Protein AF-V5GG85-F1 (afdb_monomer)

Solvent-accessible surface area (backbone atoms only — not comparable to full-atom values): 7941 Å² total; per-residue (Å²): 82,62,70,63,27,51,29,52,56,68,69,58,83,89,50,73,66,59,50,53,47,58,62,62,41,71,86,41,65,56,29,11,31,57,54,100,83,68,85,56,32,41,66,36,46,85,73,57,67,73,66,65,75,74,66,74,56,89,81,55,93,66,74,82,91,46,68,54,62,95,67,87,44,79,55,88,73,54,72,70,51,44,72,36,54,65,40,64,50,63,87,78,86,87,84,83,70,94,48,66,74,79,47,75,49,69,43,97,84,69,83,46,77,50,76,41,51,66,74,94,64,136

Secondary structure (DSSP, 8-state):
-HHHHHHHHHT----HHHHHHHHHTTSS--EEE--TT-S--EEE-TTHHHHGGG---TT-SS-----------SSPPPHHHHHHH-PPPP-------SS-EEEEEE-TTSS-EEEEE--S--

Nearest PDB structures (foldseek):
  7o9m-assembly1_a  TM=4.597E-01  e=2.572E+00  Homo sapiens

Organism: Anoplophora glabripennis (NCBI:txid217634)

Foldseek 3Di:
DVLQQVCLAVVPDDDPPSVVVVVVCPQPFQAFWAFPVRDFTAGHDPVVVPPVVPPPVVPDPDDRPADADDDHDNHDDDPVNCVRHVHHGDDDDDDDDPADWDDWDADPVRPDIDIDGDDPDD

Radius of gyration: 18.69 Å; Cα contacts (8 Å, |Δi|>4): 130; chains: 1; bounding box: 43×36×55 Å

pLDDT: mean 80.34, std 15.11, range [42.28, 97.81]

Mean predicted aligned error: 9.43 Å

Structure (mmCIF, N/CA/C/O backbone):
data_AF-V5GG85-F1
#
_entry.id   AF-V5GG85-F1
#
loop_
_atom_site.group_PDB
_atom_site.id
_atom_site.type_symbol
_atom_site.label_atom_id
_atom_site.label_alt_id
_atom_site.label_comp_id
_atom_site.label_asym_id
_atom_site.label_entity_id
_atom_site.label_seq_id
_atom_site.pdbx_PDB_ins_code
_atom_site.Cartn_x
_atom_site.Cartn_y
_atom_site.Cartn_z
_atom_site.occupancy
_atom_site.B_iso_or_equiv
_atom_site.auth_seq_id
_atom_site.auth_comp_id
_ato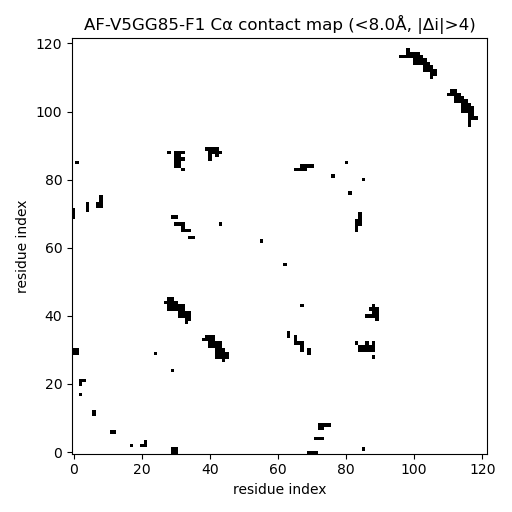m_site.auth_asym_id
_atom_site.auth_atom_id
_atom_site.pdbx_PDB_model_num
ATOM 1 N N . ASN A 1 1 ? -6.948 -1.282 14.164 1.00 80.50 1 ASN A N 1
ATOM 2 C CA . ASN A 1 1 ? -7.359 0.135 14.224 1.00 80.50 1 ASN A CA 1
ATOM 3 C C . ASN A 1 1 ? -7.888 0.589 12.870 1.00 80.50 1 ASN A C 1
ATOM 5 O O . ASN A 1 1 ? -9.087 0.785 12.795 1.00 80.50 1 ASN A O 1
ATOM 9 N N . PHE A 1 2 ? -7.089 0.659 11.791 1.00 86.62 2 PHE A N 1
ATOM 10 C CA . PHE A 1 2 ? -7.621 1.049 10.467 1.00 86.62 2 PHE A CA 1
ATOM 11 C C . PHE A 1 2 ? -8.797 0.181 9.988 1.00 86.62 2 PHE A C 1
ATOM 13 O O . PHE A 1 2 ? -9.861 0.723 9.725 1.00 86.62 2 PHE A O 1
ATOM 20 N N . VAL A 1 3 ? -8.624 -1.146 9.909 1.00 87.69 3 VAL A N 1
ATOM 21 C CA . VAL A 1 3 ? -9.670 -2.074 9.424 1.00 87.69 3 VAL A CA 1
ATOM 22 C C . VAL A 1 3 ? -10.951 -1.935 10.250 1.00 87.69 3 VAL A C 1
ATOM 24 O O . VAL A 1 3 ? -12.031 -1.752 9.695 1.00 87.69 3 VAL A O 1
ATOM 27 N N . ASP A 1 4 ? -10.816 -1.915 11.576 1.00 88.25 4 ASP A N 1
ATOM 28 C CA . ASP A 1 4 ? -11.941 -1.766 12.506 1.00 88.25 4 ASP A CA 1
ATOM 29 C C . ASP A 1 4 ? -12.667 -0.419 12.319 1.00 88.25 4 ASP A C 1
ATOM 31 O O . ASP A 1 4 ? -13.895 -0.363 12.285 1.00 88.25 4 ASP A O 1
ATOM 35 N N . ASN A 1 5 ? -11.912 0.670 12.140 1.00 89.75 5 ASN A N 1
ATOM 36 C CA . ASN A 1 5 ? -12.458 2.004 11.889 1.00 89.75 5 ASN A CA 1
ATOM 37 C C . ASN A 1 5 ? -13.137 2.109 10.523 1.00 89.75 5 ASN A C 1
ATOM 39 O O . ASN A 1 5 ? -14.226 2.669 10.423 1.00 89.75 5 ASN A O 1
ATOM 43 N N . PHE A 1 6 ? -12.516 1.562 9.479 1.00 89.25 6 PHE A N 1
ATOM 44 C CA . PHE A 1 6 ? -13.068 1.551 8.130 1.00 89.25 6 PHE A CA 1
ATOM 45 C C . PHE A 1 6 ? -14.416 0.828 8.107 1.00 89.25 6 PHE A C 1
ATOM 47 O O . PHE A 1 6 ? -15.403 1.381 7.629 1.00 89.25 6 PHE A O 1
ATOM 54 N N . ARG A 1 7 ? -14.493 -0.355 8.725 1.00 90.19 7 ARG A N 1
ATOM 55 C CA . ARG A 1 7 ? -15.743 -1.110 8.883 1.00 90.19 7 ARG A CA 1
ATOM 56 C C . ARG A 1 7 ? -16.811 -0.315 9.621 1.00 90.19 7 ARG A C 1
ATOM 58 O O . ARG A 1 7 ? -17.952 -0.270 9.168 1.00 90.19 7 ARG A O 1
ATOM 65 N N . ARG A 1 8 ? -16.438 0.349 10.723 1.00 91.12 8 ARG A N 1
ATOM 66 C CA . ARG A 1 8 ? -17.364 1.167 11.519 1.00 91.12 8 ARG A CA 1
ATOM 67 C C . ARG A 1 8 ? -17.944 2.326 10.707 1.00 91.12 8 ARG A C 1
ATOM 69 O O . ARG A 1 8 ? -19.155 2.519 10.722 1.00 91.12 8 ARG A O 1
ATOM 76 N N . ILE A 1 9 ? -17.102 3.060 9.977 1.00 92.06 9 ILE A N 1
ATOM 77 C CA . ILE A 1 9 ? -17.525 4.205 9.154 1.00 92.06 9 ILE A CA 1
ATOM 78 C C . ILE A 1 9 ? -18.364 3.740 7.956 1.00 92.06 9 ILE A C 1
ATOM 80 O O . ILE A 1 9 ? -19.388 4.347 7.647 1.00 92.06 9 ILE A O 1
ATOM 84 N N . CYS A 1 10 ? -17.952 2.661 7.287 1.00 91.00 10 CYS A N 1
ATOM 85 C CA . CYS A 1 10 ? -18.628 2.140 6.099 1.00 91.00 10 CYS A CA 1
ATOM 86 C C . CYS A 1 10 ? -19.838 1.248 6.412 1.00 91.00 10 CYS A C 1
ATOM 88 O O . CYS A 1 10 ? -20.507 0.812 5.480 1.00 91.00 10 CYS A O 1
ATOM 90 N N . GLN A 1 11 ? -20.128 0.988 7.692 1.00 89.81 11 GLN A N 1
ATOM 91 C CA . GLN A 1 11 ? -21.218 0.114 8.144 1.00 89.81 11 GLN A CA 1
ATOM 92 C C . GLN A 1 11 ? -21.148 -1.292 7.520 1.00 89.81 11 GLN A C 1
ATOM 94 O O . GLN A 1 11 ? -22.166 -1.889 7.178 1.00 89.81 11 GLN A O 1
ATOM 99 N N . VAL A 1 12 ? -19.929 -1.816 7.365 1.00 90.31 12 VAL A N 1
ATOM 100 C CA . VAL A 1 12 ? -19.679 -3.157 6.821 1.00 90.31 12 VAL A CA 1
ATOM 101 C C . VAL A 1 12 ? -19.635 -4.150 7.977 1.00 90.31 12 VAL A C 1
ATOM 103 O O . VAL A 1 12 ? -18.743 -4.070 8.821 1.00 90.31 12 VAL A O 1
ATOM 106 N N . SER A 1 13 ? -20.607 -5.063 8.023 1.00 84.81 13 SER A N 1
ATOM 107 C CA . SER A 1 13 ? -20.709 -6.119 9.041 1.00 84.81 13 SER A CA 1
ATOM 108 C C . SER A 1 13 ? -20.275 -7.500 8.549 1.00 84.81 13 SER A C 1
ATOM 110 O O . SER A 1 13 ? -19.814 -8.294 9.358 1.00 84.81 13 SER A O 1
ATOM 112 N N . ASP A 1 14 ? -20.402 -7.769 7.247 1.00 86.81 14 ASP A N 1
ATOM 113 C CA . ASP A 1 14 ? -20.127 -9.077 6.640 1.00 86.81 14 ASP A CA 1
ATOM 114 C C . ASP A 1 14 ? -18.839 -9.010 5.804 1.00 86.81 14 ASP A C 1
ATOM 116 O O . ASP A 1 14 ? -18.871 -8.750 4.600 1.00 86.81 14 ASP A O 1
ATOM 120 N N . ASP A 1 15 ? -17.691 -9.182 6.461 1.00 86.00 15 ASP A N 1
ATOM 121 C CA . ASP A 1 15 ? -16.364 -9.121 5.837 1.00 86.00 15 ASP A CA 1
ATOM 122 C C . ASP A 1 15 ? -15.428 -10.176 6.460 1.00 86.00 15 ASP A C 1
ATOM 124 O O . ASP A 1 15 ? -14.682 -9.913 7.400 1.00 86.00 15 ASP A O 1
ATOM 128 N N . ASP A 1 16 ? -15.466 -11.401 5.935 1.00 87.44 16 ASP A N 1
ATOM 129 C CA . ASP A 1 16 ? -14.660 -12.523 6.448 1.00 87.44 16 ASP A CA 1
ATOM 130 C C . ASP A 1 16 ? -13.143 -12.238 6.400 1.00 87.44 16 ASP A C 1
ATOM 132 O O . ASP A 1 16 ? -12.361 -12.696 7.245 1.00 87.44 16 ASP A O 1
ATOM 136 N N . GLU A 1 17 ? -12.701 -11.470 5.401 1.00 85.69 17 GLU A N 1
ATOM 137 C CA . GLU A 1 17 ? -11.289 -11.148 5.206 1.00 85.69 17 GLU A CA 1
ATOM 138 C C . GLU A 1 17 ? -10.810 -10.141 6.248 1.00 85.69 17 GLU A C 1
ATOM 140 O O . GLU A 1 17 ? -9.797 -10.369 6.915 1.00 85.69 17 GLU A O 1
ATOM 145 N N . GLY A 1 18 ? -11.571 -9.071 6.478 1.00 83.69 18 GLY A N 1
ATOM 146 C CA . GLY A 1 18 ? -11.249 -8.158 7.564 1.00 83.69 18 GLY A CA 1
ATOM 147 C C . GLY A 1 18 ? -11.358 -8.812 8.946 1.00 83.69 18 GLY A C 1
ATOM 148 O O . GLY A 1 18 ? -10.632 -8.396 9.842 1.00 83.69 18 GLY A O 1
ATOM 149 N N . ASP A 1 19 ? -12.188 -9.846 9.139 1.00 85.69 19 ASP A N 1
ATOM 150 C CA . ASP A 1 19 ? -12.281 -10.564 10.418 1.00 85.69 19 ASP A CA 1
ATOM 151 C C . ASP A 1 19 ? -10.998 -11.344 10.661 1.00 85.69 19 ASP A C 1
ATOM 153 O O . ASP A 1 19 ? -10.389 -11.262 11.731 1.00 85.69 19 ASP A O 1
ATOM 157 N N . THR A 1 20 ? -10.524 -12.010 9.610 1.00 86.62 20 THR A N 1
ATOM 158 C CA . THR A 1 20 ? -9.229 -12.685 9.603 1.00 86.62 20 THR A CA 1
ATOM 159 C C . THR A 1 20 ? -8.100 -11.701 9.923 1.00 86.62 20 THR A C 1
ATOM 161 O O . THR A 1 20 ? -7.258 -11.995 10.775 1.00 86.62 20 THR A O 1
ATOM 164 N N . ILE A 1 21 ? -8.110 -10.510 9.310 1.00 83.44 21 ILE A N 1
ATOM 165 C CA . ILE A 1 21 ? -7.097 -9.467 9.529 1.00 83.44 21 ILE A CA 1
ATOM 166 C C . ILE A 1 21 ? -7.188 -8.873 10.942 1.00 83.44 21 ILE A C 1
ATOM 168 O O . ILE A 1 21 ? -6.162 -8.689 11.595 1.00 83.44 21 ILE A O 1
ATOM 172 N N . SER A 1 22 ? -8.384 -8.573 11.453 1.00 80.06 22 SER A N 1
ATOM 173 C CA . SER A 1 22 ? -8.572 -8.039 12.808 1.00 80.06 22 SER A CA 1
ATOM 174 C C . SER A 1 22 ? -8.126 -9.052 13.868 1.00 80.06 22 SER A C 1
ATOM 176 O O . SER A 1 22 ? -7.484 -8.670 14.852 1.00 80.06 22 SER A O 1
ATOM 178 N N . CYS A 1 23 ? -8.375 -10.347 13.648 1.00 78.50 23 CYS A N 1
ATOM 179 C CA . CYS A 1 23 ? -7.865 -11.422 14.496 1.00 78.50 23 CYS A CA 1
ATOM 180 C C . CYS A 1 23 ? -6.335 -11.562 14.407 1.00 78.50 23 CYS A C 1
ATOM 182 O O . CYS A 1 23 ? -5.676 -11.619 15.447 1.00 78.50 23 CYS A O 1
ATOM 184 N N . SER A 1 24 ? -5.745 -11.572 13.205 1.00 77.00 24 SER A N 1
ATOM 185 C CA . SER A 1 24 ? -4.286 -11.689 13.036 1.00 77.00 24 SER A CA 1
ATOM 186 C C . SER A 1 24 ? -3.534 -10.467 13.569 1.00 77.00 24 SER A C 1
ATOM 188 O O . SER A 1 24 ? -2.459 -10.591 14.155 1.00 77.00 24 SER A O 1
ATOM 190 N N . ASN A 1 25 ? -4.119 -9.275 13.430 1.00 71.00 25 ASN A N 1
ATOM 191 C CA . ASN A 1 25 ? -3.529 -8.012 13.865 1.00 71.00 25 ASN A CA 1
ATOM 192 C C . ASN A 1 25 ? -3.731 -7.733 15.363 1.00 71.00 25 ASN A C 1
ATOM 194 O O . ASN A 1 25 ? -3.473 -6.610 15.814 1.00 71.00 25 ASN A O 1
ATOM 198 N N . GLN A 1 26 ? -4.141 -8.722 16.169 1.00 70.00 26 GLN A N 1
ATOM 199 C CA . GLN A 1 26 ? -4.069 -8.603 17.631 1.00 70.00 26 GLN A CA 1
ATOM 200 C C . GLN A 1 26 ? -2.638 -8.287 18.091 1.00 70.00 26 GLN A C 1
ATOM 202 O O . GLN A 1 26 ? -2.471 -7.398 18.923 1.00 70.00 26 GLN A O 1
ATOM 207 N N . PHE A 1 27 ? -1.634 -8.912 17.463 1.00 72.81 27 PHE A N 1
ATOM 208 C CA . PHE A 1 27 ? -0.201 -8.692 17.722 1.00 72.81 27 PHE A CA 1
ATOM 209 C C . PHE A 1 27 ? 0.511 -7.857 16.641 1.00 72.81 27 PHE A C 1
ATOM 211 O O . PHE A 1 27 ? 1.707 -7.595 16.744 1.00 72.81 27 PHE A O 1
ATOM 218 N N . GLY A 1 28 ? -0.209 -7.453 15.591 1.00 78.44 28 GLY A N 1
ATOM 219 C CA . GLY A 1 28 ? 0.322 -6.623 14.510 1.00 78.44 28 GLY A CA 1
ATOM 220 C C . GLY A 1 28 ? 0.401 -5.135 14.877 1.00 78.44 28 GLY A C 1
ATOM 221 O O . GLY A 1 28 ? -0.185 -4.705 15.878 1.00 78.44 28 GLY A O 1
ATOM 222 N N . PRO A 1 29 ? 1.089 -4.325 14.057 1.00 84.69 29 PRO A N 1
ATOM 223 C CA . PRO A 1 29 ? 1.177 -2.890 14.285 1.00 84.69 29 PRO A CA 1
ATOM 224 C C . PRO A 1 29 ? -0.202 -2.237 14.190 1.00 84.69 29 PRO A C 1
ATOM 226 O O . PRO A 1 29 ? -1.015 -2.574 13.326 1.00 84.69 29 PRO A O 1
ATOM 229 N N . LYS A 1 30 ? -0.483 -1.296 15.094 1.00 82.81 30 LYS A N 1
ATOM 230 C CA . LYS A 1 30 ? -1.769 -0.582 15.113 1.00 82.81 30 LYS A CA 1
ATOM 231 C C . LYS A 1 30 ? -1.799 0.607 14.164 1.00 82.81 30 LYS A C 1
ATOM 233 O O . LYS A 1 30 ? -2.889 0.967 13.723 1.00 82.81 30 LYS A O 1
ATOM 238 N N . GLY A 1 31 ? -0.632 1.140 13.825 1.00 87.31 31 GLY A N 1
ATOM 239 C CA . GLY A 1 31 ? -0.444 2.216 12.864 1.00 87.31 31 GLY A CA 1
ATOM 240 C C . GLY A 1 31 ? 1.035 2.438 12.584 1.00 87.31 31 GLY A C 1
ATOM 241 O O . GLY A 1 31 ? 1.861 1.561 12.859 1.00 87.31 31 GLY A O 1
ATOM 242 N N . ALA A 1 32 ? 1.367 3.609 12.054 1.00 88.50 32 ALA A N 1
ATOM 243 C CA . ALA A 1 32 ? 2.743 4.010 11.822 1.00 88.50 32 ALA A CA 1
ATOM 244 C C . ALA A 1 32 ? 2.991 5.474 12.179 1.00 88.50 32 ALA A C 1
ATOM 246 O O . ALA A 1 32 ? 2.071 6.284 12.156 1.00 88.50 32 ALA A O 1
ATOM 247 N N . SER A 1 33 ? 4.248 5.800 12.469 1.00 85.94 33 SER A N 1
ATOM 248 C CA . SER A 1 33 ? 4.727 7.168 12.656 1.00 85.94 33 SER A CA 1
ATOM 249 C C . SER A 1 33 ? 5.865 7.479 11.686 1.00 85.94 33 SER A C 1
ATOM 251 O O . SER A 1 33 ? 6.642 6.599 11.296 1.00 85.94 33 SER A O 1
ATOM 253 N N . VAL A 1 34 ? 5.957 8.743 11.275 1.00 77.88 34 VAL A N 1
ATOM 254 C CA . VAL A 1 34 ? 7.047 9.23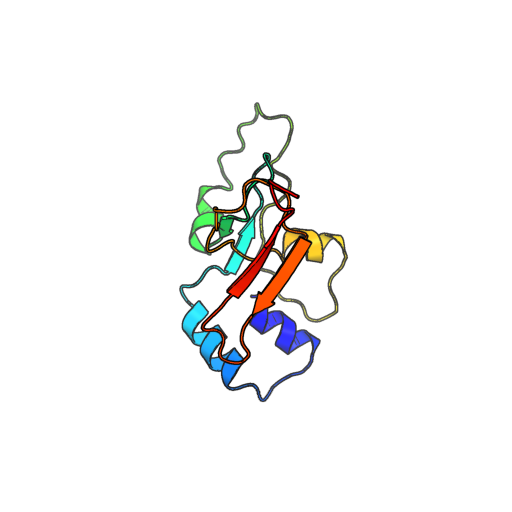7 10.427 1.00 77.88 34 VAL A CA 1
ATOM 255 C C . VAL A 1 34 ? 8.059 9.962 11.318 1.00 77.88 34 VAL A C 1
ATOM 257 O O . VAL A 1 34 ? 7.696 10.954 11.946 1.00 77.88 34 VAL A O 1
ATOM 260 N N . PRO A 1 35 ? 9.325 9.514 11.387 1.00 68.69 35 PRO A N 1
ATOM 261 C CA . PRO A 1 35 ? 10.359 10.236 12.119 1.00 68.69 35 PRO A CA 1
ATOM 262 C C . PRO A 1 35 ? 10.699 11.548 11.403 1.00 68.69 35 PRO A C 1
ATOM 264 O O . PRO A 1 35 ? 10.509 11.667 10.194 1.00 68.69 35 PRO A O 1
ATOM 267 N N . SER A 1 36 ? 11.304 12.501 12.110 1.00 64.50 36 SER A N 1
ATOM 268 C CA . SER A 1 36 ? 11.556 13.879 11.646 1.00 64.50 36 SER A CA 1
ATOM 269 C C . SER A 1 36 ? 12.325 14.014 10.320 1.00 64.50 36 SER A C 1
ATOM 271 O O . SER A 1 36 ? 12.304 15.074 9.701 1.00 64.50 36 SER A O 1
ATOM 273 N N . LEU A 1 37 ? 13.014 12.959 9.867 1.00 67.69 37 LEU A N 1
ATOM 274 C CA . LEU A 1 37 ? 13.730 12.923 8.585 1.00 67.69 37 LEU A CA 1
ATOM 275 C C . LEU A 1 37 ? 12.888 12.371 7.413 1.00 67.69 37 LEU A C 1
ATOM 277 O O . LEU A 1 37 ? 13.358 12.390 6.279 1.00 67.69 37 LEU A O 1
ATOM 281 N N . GLY A 1 38 ? 11.669 11.879 7.651 1.00 66.12 38 GLY A N 1
ATOM 282 C CA . GLY A 1 38 ? 10.681 11.596 6.602 1.00 66.12 38 GLY A CA 1
ATOM 283 C C . GLY A 1 38 ? 10.976 10.413 5.674 1.00 66.12 38 GLY A C 1
ATOM 284 O O . GLY A 1 38 ? 10.371 10.314 4.612 1.00 66.12 38 GLY A O 1
ATOM 285 N N . LEU A 1 39 ? 11.921 9.529 6.015 1.00 71.25 39 LEU A N 1
ATOM 286 C CA . LEU A 1 39 ? 12.417 8.515 5.069 1.00 71.25 39 LEU A CA 1
ATOM 287 C C . LEU A 1 39 ? 11.619 7.202 5.047 1.00 71.25 39 LEU A C 1
ATOM 289 O O . LEU A 1 39 ? 11.755 6.426 4.097 1.00 71.25 39 LEU A O 1
ATOM 293 N N . SER A 1 40 ? 10.868 6.888 6.102 1.00 81.00 40 SER A N 1
ATOM 294 C CA . SER A 1 40 ? 10.154 5.613 6.244 1.00 81.00 40 SER A CA 1
ATOM 295 C C . SER A 1 40 ? 9.063 5.718 7.307 1.00 81.00 40 SER A C 1
ATOM 297 O O . SER A 1 40 ? 9.254 6.391 8.321 1.00 81.00 40 SER A O 1
ATOM 299 N N . ASN A 1 41 ? 7.949 5.023 7.087 1.00 88.44 41 ASN A N 1
ATOM 300 C CA . ASN A 1 41 ? 6.873 4.900 8.062 1.00 88.44 41 ASN A CA 1
ATOM 301 C C . ASN A 1 41 ? 7.203 3.758 9.030 1.00 88.44 41 ASN A C 1
ATOM 303 O O . ASN A 1 41 ? 7.162 2.585 8.648 1.00 88.44 41 ASN A O 1
ATOM 307 N N . LYS A 1 42 ? 7.511 4.082 10.287 1.00 86.69 42 LYS A N 1
ATOM 308 C CA . LYS A 1 42 ? 7.839 3.090 11.314 1.00 86.69 42 LYS A CA 1
ATOM 309 C C . LYS A 1 42 ? 6.565 2.522 11.929 1.00 86.69 42 LYS A C 1
ATOM 311 O O . LYS A 1 42 ? 5.679 3.272 12.317 1.00 86.69 42 LYS A O 1
ATOM 316 N N . ALA A 1 43 ? 6.497 1.201 12.050 1.00 87.31 43 ALA A N 1
ATOM 317 C CA . ALA A 1 43 ? 5.402 0.502 12.712 1.00 87.31 43 ALA A CA 1
ATOM 318 C C . ALA A 1 43 ? 5.274 0.910 14.196 1.00 87.31 43 ALA A C 1
ATOM 320 O O . ALA A 1 43 ? 6.286 0.967 14.894 1.00 87.31 43 ALA A O 1
ATOM 321 N N . VAL A 1 44 ? 4.047 1.152 14.669 1.00 85.19 44 VAL A N 1
ATOM 322 C CA . VAL A 1 44 ? 3.732 1.472 16.073 1.00 85.19 44 VAL A CA 1
ATOM 323 C C . VAL A 1 44 ? 2.912 0.341 16.687 1.00 85.19 44 VAL A C 1
ATOM 325 O O . VAL A 1 44 ? 1.854 -0.031 16.160 1.00 85.19 44 VAL A O 1
ATOM 328 N N . TYR A 1 45 ? 3.389 -0.194 17.810 1.00 82.94 45 TYR A N 1
ATOM 329 C CA . TYR A 1 45 ? 2.710 -1.224 18.595 1.00 82.94 45 TYR A CA 1
ATOM 330 C C . TYR A 1 45 ? 2.150 -0.628 19.893 1.00 82.94 45 TYR A C 1
ATOM 332 O O . TYR A 1 45 ? 2.597 0.417 20.358 1.00 82.94 45 TYR A O 1
ATOM 340 N N . ASN A 1 46 ? 1.150 -1.282 20.491 1.00 67.94 46 ASN A N 1
ATOM 341 C CA . ASN A 1 46 ? 0.480 -0.771 21.695 1.00 67.94 46 ASN A CA 1
ATOM 342 C C . ASN A 1 46 ? 1.425 -0.579 22.900 1.00 67.94 46 ASN A C 1
ATOM 344 O O . ASN A 1 46 ? 1.184 0.325 23.696 1.00 67.94 46 ASN A O 1
ATOM 348 N N . ASP A 1 47 ? 2.492 -1.377 23.014 1.00 58.91 47 ASP A N 1
ATOM 349 C CA . ASP A 1 47 ? 3.478 -1.260 24.102 1.00 58.91 47 ASP A CA 1
ATOM 350 C C . ASP A 1 47 ? 4.440 -0.069 23.928 1.00 58.91 47 ASP A C 1
ATOM 352 O O . ASP A 1 47 ? 4.947 0.463 24.915 1.00 58.91 47 ASP A O 1
ATOM 356 N N . ASP A 1 48 ? 4.642 0.427 22.701 1.00 54.44 48 ASP A N 1
ATOM 357 C CA . ASP A 1 48 ? 5.581 1.530 22.437 1.00 54.44 48 ASP A CA 1
ATOM 358 C C . ASP A 1 48 ? 5.062 2.886 22.955 1.00 54.44 48 ASP A C 1
ATOM 360 O O . ASP A 1 48 ? 5.849 3.793 23.242 1.00 54.44 48 ASP A O 1
ATOM 364 N N . ASN A 1 49 ? 3.740 3.023 23.122 1.00 52.19 49 ASN A N 1
ATOM 365 C CA . ASN A 1 49 ? 3.092 4.266 23.554 1.00 52.19 49 ASN A CA 1
ATOM 366 C C . ASN A 1 49 ? 3.200 4.544 25.066 1.00 52.19 49 ASN A C 1
ATOM 368 O O . ASN A 1 49 ? 2.913 5.667 25.481 1.00 52.19 49 ASN A O 1
ATOM 372 N N . LEU A 1 50 ? 3.622 3.579 25.899 1.00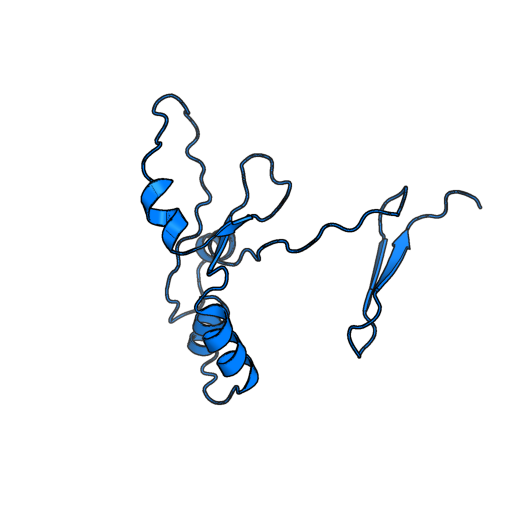 48.94 50 LEU A N 1
ATOM 373 C CA . LEU A 1 50 ? 3.816 3.824 27.338 1.00 48.94 50 LEU A CA 1
ATOM 374 C C . LEU A 1 50 ? 5.229 4.304 27.704 1.00 48.94 50 LEU A C 1
ATOM 376 O O . LEU A 1 50 ? 5.364 5.052 28.672 1.00 48.94 50 LEU A O 1
ATOM 380 N N . GLU A 1 51 ? 6.271 3.935 26.951 1.00 45.50 51 GLU A N 1
ATOM 381 C CA . GLU A 1 51 ? 7.658 4.277 27.320 1.00 45.50 51 GLU A CA 1
ATOM 382 C C . GLU A 1 51 ? 8.258 5.441 26.514 1.00 45.50 51 GLU A C 1
ATOM 384 O O . GLU A 1 51 ? 9.091 6.179 27.039 1.00 45.50 51 GLU A O 1
ATOM 389 N N . GLN A 1 52 ? 7.806 5.693 25.280 1.00 46.88 52 GLN A N 1
ATOM 390 C CA . GLN A 1 52 ? 8.328 6.807 24.466 1.00 46.88 52 GLN A CA 1
ATOM 391 C C . GLN A 1 52 ? 7.624 8.150 24.733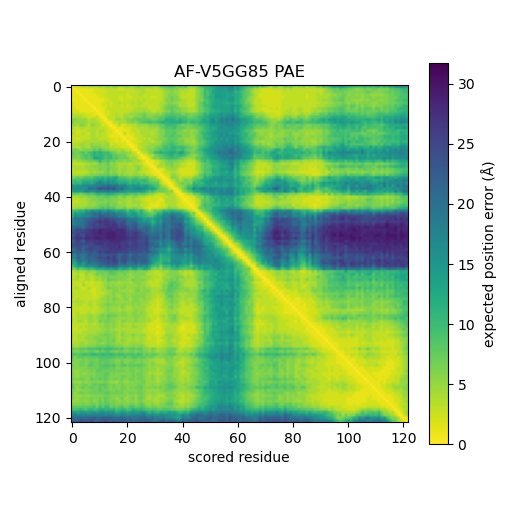 1.00 46.88 52 GLN A C 1
ATOM 393 O O . GLN A 1 52 ? 8.122 9.197 24.327 1.00 46.88 52 GLN A O 1
ATOM 398 N N . ALA A 1 53 ? 6.535 8.158 25.509 1.00 43.59 53 ALA A N 1
ATOM 399 C CA . ALA A 1 53 ? 5.848 9.381 25.935 1.00 43.59 53 ALA A CA 1
ATOM 400 C C . ALA A 1 53 ? 6.588 10.167 27.048 1.00 43.59 53 ALA A C 1
ATOM 402 O O . ALA A 1 53 ? 6.153 11.259 27.418 1.00 43.59 53 ALA A O 1
ATOM 403 N N . ILE A 1 54 ? 7.695 9.645 27.607 1.00 43.53 54 ILE A N 1
ATOM 404 C CA . ILE A 1 54 ? 8.397 10.246 28.767 1.00 43.53 54 ILE A CA 1
ATOM 405 C C . ILE A 1 54 ? 9.899 10.474 28.516 1.00 43.53 54 ILE A C 1
ATOM 407 O O . ILE A 1 54 ? 10.680 10.645 29.447 1.00 43.53 54 ILE A O 1
ATOM 411 N N . SER A 1 55 ? 10.338 10.595 27.265 1.00 42.28 55 SER A N 1
ATOM 412 C CA . SER A 1 55 ? 11.537 11.396 26.987 1.00 42.28 55 SER A CA 1
ATOM 413 C C . SER A 1 55 ? 11.140 12.656 26.242 1.00 42.28 55 SER A C 1
ATOM 415 O O . SER A 1 55 ? 11.562 12.900 25.116 1.00 42.28 55 SER A O 1
ATOM 417 N N . VAL A 1 56 ? 10.344 13.493 26.915 1.00 46.12 56 VAL A N 1
ATOM 418 C CA . VAL A 1 56 ? 10.370 14.932 26.659 1.00 46.12 56 VAL A CA 1
ATOM 419 C C . VAL A 1 56 ? 11.792 15.373 26.994 1.00 46.12 56 VAL A C 1
ATOM 421 O O . VAL A 1 56 ? 12.091 15.746 28.132 1.00 46.12 56 VAL A O 1
ATOM 424 N N . ASP A 1 57 ? 12.711 15.271 26.035 1.00 46.94 57 ASP A N 1
ATOM 425 C CA . ASP A 1 57 ? 13.945 16.027 26.119 1.00 46.94 57 ASP A CA 1
ATOM 426 C C . ASP A 1 57 ? 13.513 17.492 26.099 1.00 46.94 57 ASP A C 1
ATOM 428 O O . ASP A 1 57 ? 13.229 18.068 25.053 1.00 46.94 57 ASP A O 1
ATOM 432 N N . LYS A 1 58 ? 13.397 18.096 27.288 1.00 52.22 58 LYS A N 1
ATOM 433 C CA . LYS A 1 58 ? 12.976 19.494 27.486 1.00 52.22 58 LYS A CA 1
ATOM 434 C C . LYS A 1 58 ? 13.894 20.498 26.769 1.00 52.22 58 LYS A C 1
ATOM 436 O O . LYS A 1 58 ? 13.682 21.701 26.881 1.00 52.22 58 LYS A O 1
ATOM 441 N N . ARG A 1 59 ? 14.945 20.018 26.097 1.00 56.84 59 ARG A N 1
ATOM 442 C CA . ARG A 1 59 ? 15.887 20.785 25.283 1.00 56.84 59 ARG A CA 1
ATOM 443 C C . ARG A 1 59 ? 15.549 20.792 23.799 1.00 56.84 59 ARG A C 1
ATOM 445 O O . ARG A 1 59 ? 16.187 21.560 23.087 1.00 56.84 59 ARG A O 1
ATOM 452 N N . ASN A 1 60 ? 14.602 19.977 23.331 1.00 51.00 60 ASN A N 1
ATOM 453 C CA . ASN A 1 60 ? 14.211 19.967 21.929 1.00 51.00 60 ASN A CA 1
ATOM 454 C C . ASN A 1 60 ? 13.020 20.929 21.732 1.00 51.00 60 ASN A C 1
ATOM 456 O O . ASN A 1 60 ? 11.922 20.637 22.201 1.00 51.00 60 ASN A O 1
ATOM 460 N N . PRO A 1 61 ? 13.210 22.105 21.099 1.00 54.25 61 PRO A N 1
ATOM 461 C CA . PRO A 1 61 ? 12.148 23.100 20.916 1.00 54.25 61 PRO A CA 1
ATOM 462 C C . PRO A 1 61 ? 11.089 22.688 19.881 1.00 54.25 61 PRO A C 1
ATOM 464 O O . PRO A 1 61 ? 10.109 23.406 19.705 1.00 54.25 61 PRO A O 1
ATOM 467 N N . TYR A 1 62 ? 11.279 21.546 19.218 1.00 51.94 62 TYR A N 1
ATOM 468 C CA . TYR A 1 62 ? 10.322 20.933 18.307 1.00 51.94 62 TYR A CA 1
ATOM 469 C C . TYR A 1 62 ? 9.843 19.618 18.936 1.00 51.94 62 TYR A C 1
ATOM 471 O O . TYR A 1 62 ? 10.629 18.667 18.988 1.00 51.94 62 TYR A O 1
ATOM 479 N N . PRO A 1 63 ? 8.603 19.549 19.455 1.00 52.50 63 PRO A N 1
ATOM 480 C CA . PRO A 1 63 ? 7.988 18.271 19.791 1.00 52.50 63 PRO A CA 1
ATOM 481 C C . PRO A 1 63 ? 7.956 17.409 18.523 1.00 52.50 63 PRO A C 1
ATOM 483 O O . PRO A 1 63 ? 7.769 17.934 17.427 1.00 52.50 63 PRO A O 1
ATOM 486 N N . GLU A 1 64 ? 8.164 16.100 18.632 1.00 56.75 64 GLU A N 1
ATOM 487 C CA . GLU A 1 64 ? 7.961 15.205 17.490 1.00 56.75 64 GLU A CA 1
ATOM 488 C C . GLU A 1 64 ? 6.452 15.173 17.175 1.00 56.75 64 GLU A C 1
ATOM 490 O O . GLU A 1 64 ? 5.683 14.447 17.786 1.00 56.75 64 GLU A O 1
ATOM 495 N N . GLU A 1 65 ? 5.983 16.039 16.274 1.00 53.44 65 GLU A N 1
ATOM 496 C CA . GLU A 1 65 ? 4.550 16.351 16.109 1.00 53.44 65 GLU A CA 1
ATOM 497 C C . GLU A 1 65 ? 3.703 15.254 15.427 1.00 53.44 65 GLU A C 1
ATOM 499 O O . GLU A 1 65 ? 2.586 15.511 14.985 1.00 53.44 65 GLU A O 1
ATOM 504 N N . SER A 1 66 ? 4.188 14.015 15.322 1.00 58.34 66 SER A N 1
ATOM 505 C CA . SER A 1 66 ? 3.434 12.940 14.666 1.00 58.34 66 SER A CA 1
ATOM 506 C C . SER A 1 66 ? 3.567 11.615 15.408 1.00 58.34 66 SER A C 1
ATOM 508 O O . SER A 1 66 ? 4.273 10.692 14.997 1.00 58.34 66 SER A O 1
ATOM 510 N N . HIS A 1 67 ? 2.860 11.525 16.532 1.00 71.69 67 HIS A N 1
ATOM 511 C CA . HIS A 1 67 ? 2.661 10.272 17.247 1.00 71.69 67 HIS A CA 1
ATOM 512 C C . HIS A 1 67 ? 1.307 9.682 16.846 1.00 71.69 67 HIS A C 1
ATOM 514 O O . HIS A 1 67 ? 0.269 10.317 17.011 1.00 71.69 67 HIS A O 1
ATOM 520 N N . PHE A 1 68 ? 1.319 8.461 16.314 1.00 80.50 68 PHE A N 1
ATOM 521 C CA . PHE A 1 68 ? 0.101 7.697 16.064 1.00 80.50 68 PHE A CA 1
ATOM 522 C C . PHE A 1 68 ? -0.641 7.447 17.385 1.00 80.50 68 PHE A C 1
ATOM 524 O O . PHE A 1 68 ? -0.074 6.880 18.325 1.00 80.50 68 PHE A O 1
ATOM 531 N N . VAL A 1 69 ? -1.925 7.804 17.437 1.00 81.31 69 VAL A N 1
ATOM 532 C CA . VAL A 1 69 ? -2.795 7.542 18.587 1.00 81.31 69 VAL A CA 1
ATOM 533 C C . VAL A 1 69 ? -3.999 6.749 18.109 1.00 81.31 69 VAL A C 1
ATOM 535 O O . VAL A 1 69 ? -4.883 7.264 17.423 1.00 81.31 69 VAL A O 1
ATOM 538 N N . ALA A 1 70 ? -4.050 5.476 18.504 1.00 80.69 70 ALA A N 1
ATOM 539 C CA . ALA A 1 70 ? -5.169 4.603 18.183 1.00 80.69 70 ALA A CA 1
ATOM 540 C C . ALA A 1 70 ? -6.481 5.225 18.685 1.00 80.69 70 ALA A C 1
ATOM 542 O O . ALA A 1 70 ? -6.730 5.296 19.886 1.00 80.69 70 ALA A O 1
ATOM 543 N N . THR A 1 71 ? -7.307 5.672 17.744 1.00 82.94 71 THR A N 1
ATOM 544 C CA . THR A 1 71 ? -8.588 6.329 18.012 1.00 82.94 71 THR A CA 1
ATOM 545 C C . THR A 1 71 ? -9.686 5.553 17.304 1.00 82.94 71 THR A C 1
ATOM 547 O O . THR A 1 71 ? -9.455 4.988 16.232 1.00 82.94 71 THR A O 1
ATOM 550 N N . ASP A 1 72 ? -10.867 5.493 17.908 1.00 88.00 72 ASP A N 1
ATOM 551 C CA . ASP A 1 72 ? -12.043 4.878 17.307 1.00 88.00 72 ASP A CA 1
ATOM 552 C C . ASP A 1 72 ? -12.860 5.926 16.549 1.00 88.00 72 ASP A C 1
ATOM 554 O O . ASP A 1 72 ? -13.338 6.898 17.131 1.00 88.00 72 ASP A O 1
ATOM 558 N N . PHE A 1 73 ? -13.035 5.727 15.244 1.00 88.00 73 PHE A N 1
ATOM 559 C CA . PHE A 1 73 ? -13.808 6.630 14.395 1.00 88.00 73 PHE A CA 1
ATOM 560 C C . PHE A 1 73 ? -15.241 6.129 14.227 1.00 88.00 73 PHE A C 1
ATOM 562 O O . PHE A 1 73 ? -15.452 4.995 13.791 1.00 88.00 73 PHE A O 1
ATOM 569 N N . THR A 1 74 ? -16.220 6.969 14.568 1.00 89.06 74 THR A N 1
ATOM 570 C CA . THR A 1 74 ? -17.661 6.740 14.335 1.00 89.06 74 THR A CA 1
ATOM 571 C C . THR A 1 74 ? -18.217 7.569 13.178 1.00 89.06 74 THR A C 1
ATOM 573 O O . THR A 1 74 ? -19.335 7.331 12.733 1.00 89.06 74 THR A O 1
ATOM 576 N N . GLU A 1 75 ? -17.444 8.535 12.693 1.00 89.44 75 GLU A N 1
ATOM 577 C CA . GLU A 1 75 ? -17.763 9.415 11.572 1.00 89.44 75 GLU A CA 1
ATOM 578 C C . GLU A 1 75 ? -16.496 9.664 10.734 1.00 89.44 75 GLU A C 1
ATOM 580 O O . GLU A 1 75 ? -15.394 9.341 11.198 1.00 89.44 75 GLU A O 1
ATOM 585 N N . PRO A 1 76 ? -16.614 10.191 9.499 1.00 89.00 76 PRO A N 1
ATOM 586 C CA . PRO A 1 76 ? -15.451 10.517 8.683 1.00 89.00 76 PRO A CA 1
ATOM 587 C C . PRO A 1 76 ? -14.483 11.458 9.430 1.00 89.00 76 PRO A C 1
ATOM 589 O O . PRO A 1 76 ? -14.906 12.519 9.890 1.00 89.00 76 PRO A O 1
ATOM 592 N N . PRO A 1 77 ? -13.198 11.088 9.566 1.00 89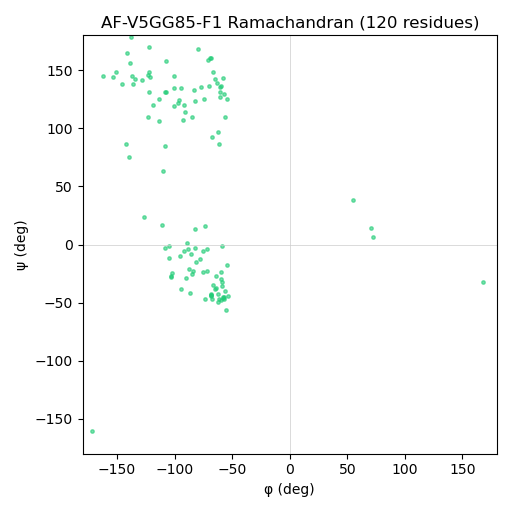.12 77 PRO A N 1
ATOM 593 C CA . PRO A 1 77 ? -12.230 11.851 10.350 1.00 89.12 77 PRO A CA 1
ATOM 594 C C . PRO A 1 77 ? -11.839 13.176 9.679 1.00 89.12 77 PRO A C 1
ATOM 596 O O . PRO A 1 77 ? -11.948 13.341 8.462 1.00 89.12 77 PRO A O 1
ATOM 599 N N . THR A 1 78 ? -11.326 14.113 10.478 1.00 90.38 78 THR A N 1
ATOM 600 C CA . THR A 1 78 ? -10.753 15.374 9.982 1.00 90.38 78 THR A CA 1
ATOM 601 C C . THR A 1 78 ? -9.452 15.141 9.208 1.00 90.38 78 THR A C 1
ATOM 603 O O . THR A 1 78 ? -8.787 14.120 9.383 1.00 90.38 78 THR A O 1
ATOM 606 N N . GLU A 1 79 ? -9.047 16.114 8.384 1.00 88.25 79 GLU A N 1
ATOM 607 C CA . GLU A 1 79 ? -7.773 16.081 7.645 1.00 88.25 79 GLU A CA 1
ATOM 608 C C . GLU A 1 79 ? -6.566 15.851 8.567 1.00 88.25 79 GLU A C 1
ATOM 610 O O . GLU A 1 79 ? -5.728 14.996 8.293 1.00 88.25 79 GLU A O 1
ATOM 615 N N . GLU A 1 80 ? -6.519 16.548 9.703 1.00 85.00 80 GLU A N 1
ATOM 616 C CA . GLU A 1 80 ? -5.471 16.377 10.715 1.00 85.00 80 GLU A CA 1
ATOM 617 C C . GLU A 1 80 ? -5.411 14.933 11.237 1.00 85.00 80 GLU A C 1
ATOM 619 O O . GLU A 1 80 ? -4.345 14.317 11.283 1.00 85.00 80 GLU A O 1
ATOM 624 N N . THR A 1 81 ? -6.574 14.354 11.549 1.00 85.25 81 THR A N 1
ATOM 625 C CA . THR A 1 81 ? -6.680 12.973 12.032 1.00 85.25 81 THR A CA 1
ATOM 626 C C . THR A 1 81 ? -6.233 11.971 10.968 1.00 85.25 81 THR A C 1
ATOM 628 O O . THR A 1 81 ? -5.586 10.975 11.293 1.00 85.25 81 THR A O 1
ATOM 631 N N . LEU A 1 82 ? -6.555 12.222 9.694 1.00 85.88 82 LEU A N 1
ATOM 632 C CA . LEU A 1 82 ? -6.112 11.385 8.580 1.00 85.88 82 LEU A CA 1
ATOM 633 C C . LEU A 1 82 ? -4.585 11.386 8.468 1.00 85.88 82 LEU A C 1
ATOM 635 O O . LEU A 1 82 ? -3.981 10.313 8.433 1.00 85.88 82 LEU A O 1
ATOM 639 N N . LEU A 1 83 ? -3.960 12.565 8.477 1.00 83.19 83 LEU A N 1
ATOM 640 C CA . LEU A 1 83 ? -2.505 12.711 8.366 1.00 83.19 83 LEU A CA 1
ATOM 641 C C . LEU A 1 83 ? -1.751 11.987 9.492 1.00 83.19 83 LEU A C 1
ATOM 643 O O . LEU A 1 83 ? -0.688 11.422 9.246 1.00 83.19 83 LEU A O 1
A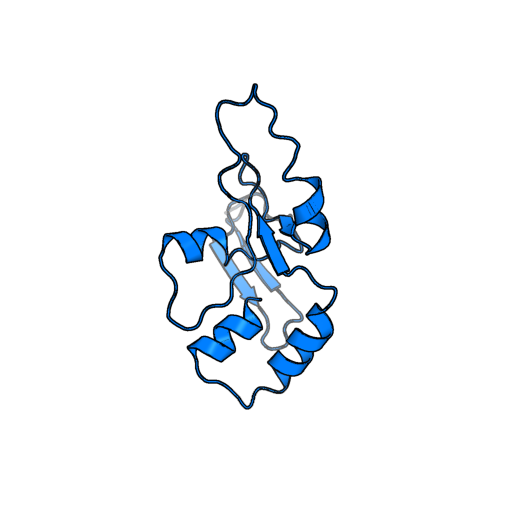TOM 647 N N . GLN A 1 84 ? -2.309 11.967 10.705 1.00 80.38 84 GLN A N 1
ATOM 648 C CA . GLN A 1 84 ? -1.672 11.353 11.874 1.00 80.38 84 GLN A CA 1
ATOM 649 C C . GLN A 1 84 ? -1.957 9.848 12.010 1.00 80.38 84 GLN A C 1
ATOM 651 O O . GLN A 1 84 ? -1.058 9.078 12.339 1.00 80.38 84 GLN A O 1
ATOM 656 N N . ASN A 1 85 ? -3.195 9.404 11.760 1.00 84.25 85 ASN A N 1
ATOM 657 C CA . ASN A 1 85 ? -3.647 8.057 12.142 1.00 84.25 85 ASN A CA 1
ATOM 658 C C . ASN A 1 85 ? -3.845 7.082 10.977 1.00 84.25 85 ASN A C 1
ATOM 660 O O . ASN A 1 85 ? -4.165 5.916 11.210 1.00 84.25 85 ASN A O 1
ATOM 664 N N . THR A 1 86 ? -3.655 7.520 9.728 1.00 85.81 86 THR A N 1
ATOM 665 C CA . THR A 1 86 ? -3.823 6.649 8.547 1.00 85.81 86 THR A CA 1
ATOM 666 C C . THR A 1 86 ? -2.520 6.319 7.825 1.00 85.81 86 THR A C 1
ATOM 668 O O . THR A 1 86 ? -2.539 5.821 6.702 1.00 85.81 86 THR A O 1
ATOM 671 N N . LEU A 1 87 ? -1.377 6.526 8.482 1.00 87.44 87 LEU A N 1
ATOM 672 C CA . LEU A 1 87 ? -0.081 6.064 7.995 1.00 87.44 87 LEU A CA 1
ATOM 673 C C . LEU A 1 87 ? 0.025 4.537 8.077 1.00 87.44 87 LEU A C 1
ATOM 675 O O . LEU A 1 87 ? -0.335 3.917 9.080 1.00 87.44 87 LEU A O 1
ATOM 679 N N . TRP A 1 88 ? 0.557 3.935 7.013 1.00 87.69 88 TRP A N 1
ATOM 680 C CA . TRP A 1 88 ? 0.783 2.493 6.934 1.00 87.69 88 TRP A CA 1
ATOM 681 C C . TRP A 1 88 ? 2.252 2.183 7.220 1.00 87.69 88 TRP A C 1
ATOM 683 O O . TRP A 1 88 ? 3.117 2.863 6.657 1.00 87.69 88 TRP A O 1
ATOM 693 N N . PRO A 1 89 ? 2.550 1.170 8.056 1.00 88.25 89 PRO A N 1
ATOM 694 C CA . PRO A 1 89 ? 3.917 0.722 8.282 1.00 88.25 89 PRO A CA 1
ATOM 695 C C . PRO A 1 89 ? 4.584 0.318 6.972 1.00 88.25 89 PRO A C 1
ATOM 697 O O . PRO A 1 89 ? 4.043 -0.482 6.207 1.00 88.25 89 PRO A O 1
ATOM 700 N N . GLU A 1 90 ? 5.776 0.846 6.719 1.00 90.75 90 GLU A N 1
ATOM 701 C CA . GLU A 1 90 ? 6.575 0.405 5.587 1.00 90.75 90 GLU A CA 1
ATOM 702 C C . GLU A 1 90 ? 7.169 -0.976 5.895 1.00 90.75 90 GLU A C 1
ATOM 704 O O . GLU A 1 90 ? 7.837 -1.165 6.910 1.00 90.75 90 GLU A O 1
ATOM 709 N N . ILE A 1 91 ? 6.925 -1.949 5.015 1.00 89.50 91 ILE A N 1
ATOM 710 C CA . ILE A 1 91 ? 7.376 -3.336 5.216 1.00 89.50 91 ILE A CA 1
ATOM 711 C C . ILE A 1 91 ? 8.725 -3.582 4.531 1.00 89.50 91 ILE A C 1
ATOM 713 O O . ILE A 1 91 ? 9.573 -4.301 5.055 1.00 89.50 91 ILE A O 1
ATOM 717 N N . GLN A 1 92 ? 8.933 -3.000 3.346 1.00 90.81 92 GLN A N 1
ATOM 718 C CA . GLN A 1 92 ? 10.117 -3.267 2.539 1.00 90.81 92 GLN A CA 1
ATOM 719 C C . GLN A 1 92 ? 10.466 -2.098 1.620 1.00 90.81 92 GLN A C 1
ATOM 721 O O . GLN A 1 92 ? 9.592 -1.461 1.033 1.00 90.81 92 GLN A O 1
ATOM 726 N N . LYS A 1 93 ? 11.772 -1.886 1.431 1.00 91.50 93 LYS A N 1
ATOM 727 C CA . LYS A 1 93 ? 12.331 -1.023 0.389 1.00 91.50 93 LYS A CA 1
ATOM 728 C C . LYS A 1 93 ? 12.982 -1.885 -0.690 1.00 91.50 93 LYS A C 1
ATOM 730 O O . LYS A 1 93 ? 13.763 -2.787 -0.384 1.00 91.50 93 LYS A O 1
ATOM 735 N N . LEU A 1 94 ? 12.658 -1.611 -1.950 1.00 92.25 94 LEU A N 1
ATOM 736 C CA . LEU A 1 94 ? 13.231 -2.294 -3.108 1.00 92.25 94 LEU A CA 1
ATOM 737 C C . LEU A 1 94 ? 14.181 -1.350 -3.841 1.00 92.25 94 LEU A C 1
ATOM 739 O O . LEU A 1 94 ? 13.821 -0.217 -4.152 1.00 92.25 94 LEU A O 1
ATOM 743 N N . TYR A 1 95 ? 15.383 -1.838 -4.138 1.00 92.06 95 TYR A N 1
ATOM 744 C CA . TYR A 1 95 ? 16.421 -1.099 -4.852 1.00 92.06 95 TYR A CA 1
ATOM 745 C C . TYR A 1 95 ? 16.808 -1.859 -6.120 1.00 92.06 95 TYR A C 1
ATOM 747 O O . TYR A 1 95 ? 16.846 -3.088 -6.119 1.00 92.06 95 TYR A O 1
ATOM 755 N N . GLY A 1 96 ? 17.113 -1.140 -7.200 1.00 90.38 96 GLY A N 1
ATOM 756 C CA . GLY A 1 96 ? 17.579 -1.769 -8.440 1.00 90.38 96 GLY A CA 1
ATOM 757 C C . GLY A 1 96 ? 17.605 -0.839 -9.648 1.00 90.38 96 GLY A C 1
ATOM 758 O O . GLY A 1 96 ? 18.489 -0.957 -10.491 1.00 90.38 96 GLY A O 1
ATOM 759 N N . HIS A 1 97 ? 16.684 0.122 -9.717 1.00 92.50 97 HIS A N 1
ATOM 760 C CA . 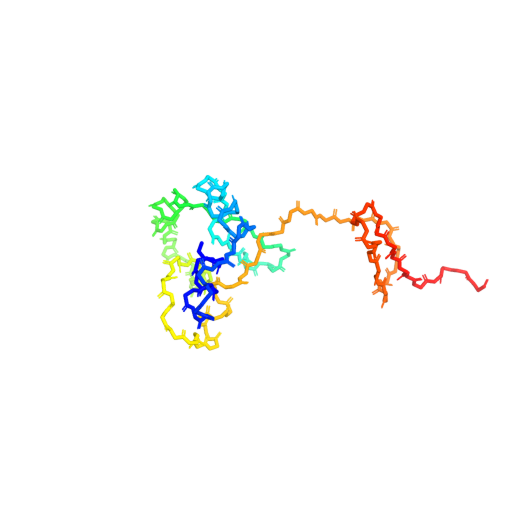HIS A 1 97 ? 16.709 1.148 -10.759 1.00 92.50 97 HIS A CA 1
ATOM 761 C C . HIS A 1 97 ? 17.772 2.207 -10.457 1.00 92.50 97 HIS A C 1
ATOM 763 O O . HIS A 1 97 ? 17.891 2.666 -9.323 1.00 92.50 97 HIS A O 1
ATOM 769 N N . GLY A 1 98 ? 18.541 2.593 -11.478 1.00 90.56 98 GLY A N 1
ATOM 770 C CA . GLY A 1 98 ? 19.551 3.659 -11.383 1.00 90.56 98 GLY A CA 1
ATOM 771 C C . GLY A 1 98 ? 19.011 5.063 -11.675 1.00 90.56 98 GLY A C 1
ATOM 772 O O . GLY A 1 98 ? 19.758 6.031 -11.580 1.00 90.56 98 GLY A O 1
ATOM 773 N N . TYR A 1 99 ? 17.734 5.156 -12.052 1.00 91.81 99 TYR A N 1
ATOM 774 C CA . TYR A 1 99 ? 17.012 6.381 -12.396 1.00 91.81 99 TYR A CA 1
ATOM 775 C C . TYR A 1 99 ? 15.610 6.353 -11.781 1.00 91.81 99 TYR A C 1
ATOM 777 O O . TYR A 1 99 ? 15.219 5.371 -11.145 1.00 91.81 99 TYR A O 1
ATOM 785 N N . GLU A 1 100 ? 14.843 7.422 -11.988 1.00 93.06 100 GLU A N 1
ATOM 786 C CA . GLU A 1 100 ? 13.483 7.546 -11.477 1.00 93.06 100 GLU A CA 1
ATOM 787 C C . GLU A 1 100 ? 12.583 6.429 -12.020 1.00 93.06 100 GLU A C 1
ATOM 789 O O . GLU A 1 100 ? 12.617 6.086 -13.208 1.00 93.06 100 GLU A O 1
ATOM 794 N N . VAL A 1 101 ? 11.765 5.862 -11.135 1.00 94.25 101 VAL A N 1
ATOM 795 C CA . VAL A 1 101 ? 10.731 4.893 -11.500 1.00 94.25 101 VAL A CA 1
ATOM 796 C C . VAL A 1 101 ? 9.508 5.663 -11.991 1.00 94.25 101 VAL A C 1
ATOM 798 O O . VAL A 1 101 ? 8.977 6.500 -11.268 1.00 94.25 101 VAL A O 1
ATOM 801 N N . TYR A 1 102 ? 9.057 5.375 -13.212 1.00 95.31 102 TYR A N 1
ATOM 802 C CA . TYR A 1 102 ? 7.926 6.073 -13.845 1.00 95.31 102 TYR A CA 1
ATOM 803 C C . TYR A 1 102 ? 6.630 5.266 -13.803 1.00 95.31 102 TYR A C 1
ATOM 805 O O . TYR A 1 102 ? 5.544 5.831 -13.906 1.00 95.31 102 TYR A O 1
ATOM 813 N N . SER A 1 103 ? 6.730 3.940 -13.708 1.00 95.88 103 SER A N 1
ATOM 814 C CA . SER A 1 103 ? 5.569 3.057 -13.751 1.00 95.88 103 SER A CA 1
ATOM 815 C C . SER A 1 103 ? 5.810 1.774 -12.963 1.00 95.88 103 SER A C 1
ATOM 817 O O . SER A 1 103 ? 6.939 1.275 -12.889 1.00 95.88 103 SER A O 1
ATOM 819 N N . LEU A 1 104 ? 4.724 1.257 -12.391 1.00 96.44 104 LEU A N 1
ATOM 820 C CA . LEU A 1 104 ? 4.643 0.019 -11.629 1.00 96.44 104 LEU A CA 1
ATOM 821 C C . LEU A 1 104 ? 3.380 -0.743 -12.048 1.00 96.44 104 LEU A C 1
ATOM 823 O O . LEU A 1 104 ? 2.346 -0.130 -12.309 1.00 96.44 104 LEU A O 1
ATOM 827 N N . ALA A 1 105 ? 3.451 -2.072 -12.072 1.00 97.25 105 ALA A N 1
ATOM 828 C CA . ALA A 1 105 ? 2.291 -2.943 -12.233 1.00 97.25 105 ALA A CA 1
ATOM 829 C C . ALA A 1 105 ? 2.480 -4.231 -11.425 1.00 97.25 105 ALA A C 1
ATOM 831 O O . ALA A 1 105 ? 3.565 -4.810 -11.433 1.00 97.25 105 ALA A O 1
ATOM 832 N N . ALA A 1 106 ? 1.428 -4.689 -10.751 1.00 97.69 106 ALA A N 1
ATOM 833 C CA . ALA A 1 106 ? 1.406 -5.983 -10.076 1.00 97.69 106 ALA A CA 1
ATOM 834 C C . ALA A 1 106 ? 0.663 -7.010 -10.938 1.00 97.69 106 ALA A C 1
ATOM 836 O O . ALA A 1 106 ? -0.306 -6.670 -11.621 1.00 97.69 106 ALA A O 1
ATOM 837 N N . SER A 1 107 ? 1.105 -8.267 -10.917 1.00 97.81 107 SER A N 1
ATOM 838 C CA . SER A 1 107 ? 0.327 -9.350 -11.515 1.00 97.81 107 SER A CA 1
ATOM 839 C C . SER A 1 107 ? -0.981 -9.561 -10.731 1.00 97.81 107 SER A C 1
ATOM 841 O O . SER A 1 107 ? -0.988 -9.371 -9.514 1.00 97.81 107 SER A O 1
ATOM 843 N N . PRO A 1 108 ? -2.092 -9.980 -11.373 1.00 97.50 108 PRO A N 1
ATOM 844 C CA . PRO A 1 108 ? -3.372 -10.186 -10.680 1.00 97.50 108 PRO A CA 1
ATOM 845 C C . PRO A 1 108 ? -3.327 -11.219 -9.545 1.00 97.50 108 PRO A C 1
ATOM 847 O O . PRO A 1 108 ? -4.157 -11.180 -8.648 1.00 97.50 108 PRO A O 1
ATOM 850 N N . ASP A 1 109 ? -2.364 -12.143 -9.585 1.00 96.56 109 ASP A N 1
ATOM 851 C CA . ASP A 1 109 ? -2.131 -13.146 -8.542 1.00 96.56 109 ASP A CA 1
ATOM 852 C C . ASP A 1 109 ? -1.163 -12.677 -7.437 1.00 96.56 109 ASP A C 1
ATOM 854 O O . ASP A 1 109 ? -0.837 -13.456 -6.543 1.00 96.56 109 ASP A O 1
ATOM 858 N N . GLY A 1 110 ? -0.666 -11.436 -7.512 1.00 94.06 110 GLY A N 1
ATOM 859 C CA . GLY A 1 110 ? 0.209 -10.816 -6.514 1.00 94.06 110 GLY A CA 1
ATOM 860 C C . GLY A 1 110 ? 1.645 -11.348 -6.465 1.00 94.06 110 GLY A C 1
ATOM 861 O O . GLY A 1 110 ? 2.401 -10.966 -5.575 1.00 94.06 110 GLY A O 1
ATOM 862 N N . LYS A 1 111 ? 2.054 -12.226 -7.390 1.00 96.69 111 LYS A N 1
ATOM 863 C CA . LYS A 1 111 ? 3.375 -12.884 -7.341 1.00 96.69 111 LYS A CA 1
ATOM 864 C C . LYS A 1 111 ? 4.506 -12.080 -7.963 1.00 96.69 111 LYS A C 1
ATOM 866 O O . LYS A 1 111 ? 5.666 -12.302 -7.621 1.00 96.69 111 LYS A O 1
ATOM 871 N N . PHE A 1 112 ? 4.190 -11.186 -8.894 1.00 96.31 112 PHE A N 1
ATOM 872 C CA . PHE A 1 112 ? 5.184 -10.415 -9.626 1.00 96.31 112 PHE A CA 1
ATOM 873 C C . PHE A 1 112 ? 4.876 -8.926 -9.571 1.00 96.31 112 PHE A C 1
ATOM 875 O O . PHE A 1 112 ? 3.729 -8.500 -9.696 1.00 96.31 112 PHE A O 1
ATOM 882 N N . LEU A 1 113 ? 5.944 -8.141 -9.458 1.00 96.06 113 LEU A N 1
ATOM 883 C CA . LEU A 1 113 ? 5.917 -6.694 -9.586 1.00 96.06 113 LEU A CA 1
ATOM 884 C C . LEU A 1 113 ? 6.810 -6.296 -10.763 1.00 96.06 113 LEU A C 1
ATOM 886 O O . LEU A 1 113 ? 8.007 -6.581 -10.772 1.00 96.06 113 LEU A O 1
ATOM 890 N N . ALA A 1 114 ? 6.229 -5.634 -11.756 1.00 96.44 114 ALA A N 1
ATOM 891 C CA . ALA A 1 114 ? 6.953 -5.010 -12.851 1.00 96.44 114 ALA A CA 1
ATOM 892 C C . ALA A 1 114 ? 7.198 -3.536 -12.518 1.00 96.44 114 ALA A C 1
ATOM 894 O O . ALA A 1 114 ? 6.294 -2.835 -12.065 1.00 96.44 114 ALA A O 1
ATOM 895 N N . SER A 1 115 ? 8.419 -3.060 -12.753 1.00 96.50 115 SER A N 1
ATOM 896 C CA . SER A 1 115 ? 8.806 -1.666 -12.535 1.00 96.50 115 SER A CA 1
ATOM 897 C C . SER A 1 115 ? 9.638 -1.154 -13.706 1.00 96.50 115 SER A C 1
ATOM 899 O O . SER A 1 115 ? 10.499 -1.871 -14.217 1.00 96.50 115 SER A O 1
ATOM 901 N N . ALA A 1 116 ? 9.378 0.078 -14.140 1.00 95.44 116 ALA A N 1
ATOM 902 C CA . ALA A 1 116 ? 10.058 0.696 -15.275 1.00 95.44 116 ALA A CA 1
ATOM 903 C C . ALA A 1 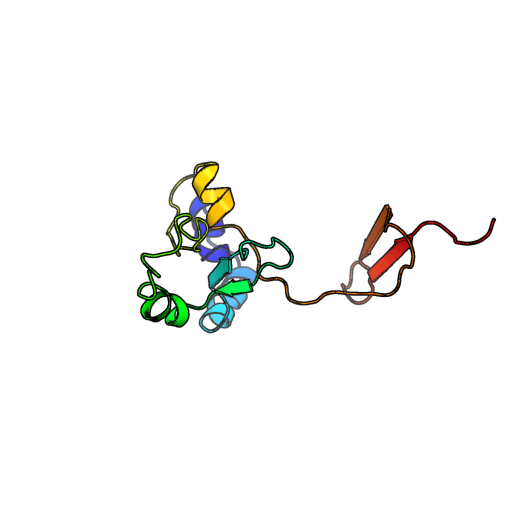116 ? 10.743 2.005 -14.863 1.00 95.44 116 ALA A C 1
ATOM 905 O O . ALA A 1 116 ? 10.113 2.876 -14.257 1.00 95.44 116 ALA A O 1
ATOM 906 N N . CYS A 1 117 ? 12.016 2.157 -15.236 1.00 94.62 117 CYS A N 1
ATOM 907 C CA . CYS A 1 117 ? 12.772 3.403 -15.108 1.00 94.62 117 CYS A CA 1
ATOM 908 C C . CYS A 1 117 ? 13.305 3.871 -16.467 1.00 94.62 117 CYS A C 1
ATOM 910 O O . CYS A 1 117 ? 13.256 3.143 -17.463 1.00 94.62 117 CYS A O 1
ATOM 912 N N . LYS A 1 118 ? 13.827 5.098 -16.506 1.00 91.56 118 LYS A N 1
ATOM 913 C CA . LYS A 1 118 ? 14.497 5.639 -17.691 1.00 91.56 118 LYS A CA 1
ATOM 914 C C . LYS A 1 118 ? 15.716 4.786 -18.067 1.00 91.56 118 LYS A C 1
ATOM 916 O O . LYS A 1 118 ? 16.574 4.512 -17.230 1.00 91.56 118 LYS A O 1
ATOM 921 N N . SER A 1 119 ? 15.817 4.424 -19.348 1.00 85.25 119 SER A N 1
ATOM 922 C CA . SER A 1 119 ? 16.984 3.703 -19.866 1.00 85.25 119 SER A CA 1
ATOM 923 C C . SER A 1 119 ? 18.248 4.559 -19.785 1.00 85.25 119 SER A C 1
ATOM 925 O O . SER A 1 119 ? 18.236 5.762 -20.051 1.00 85.25 119 SER A O 1
ATOM 927 N N . THR A 1 120 ? 19.361 3.90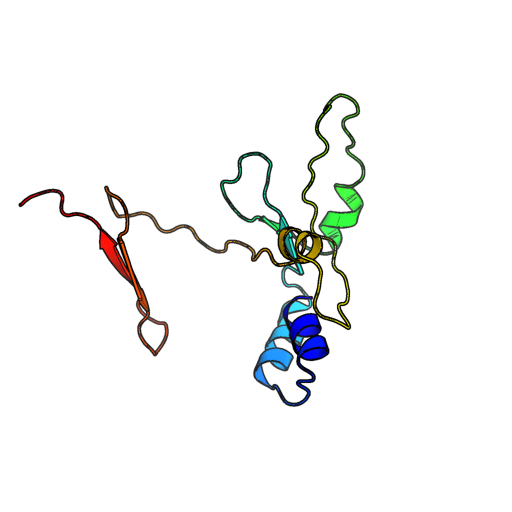7 -19.463 1.00 79.44 120 THR A N 1
ATOM 928 C CA . THR A 1 120 ? 20.684 4.534 -19.360 1.00 79.44 120 THR A CA 1
ATOM 929 C C . THR A 1 120 ? 21.351 4.704 -20.729 1.00 79.44 120 THR A C 1
ATOM 931 O O . THR A 1 120 ? 22.316 5.456 -20.860 1.00 79.44 120 THR A O 1
ATOM 934 N N . LYS A 1 121 ? 20.837 4.015 -21.757 1.00 75.19 121 LYS A N 1
ATOM 935 C CA . LYS A 1 121 ? 21.333 4.033 -23.139 1.00 75.19 121 LYS A CA 1
ATOM 936 C C . LYS A 1 121 ? 20.162 4.179 -24.126 1.00 75.19 121 LYS A C 1
ATOM 938 O O . LYS A 1 121 ? 19.098 3.621 -23.840 1.00 75.19 121 LYS A O 1
ATOM 943 N N . PRO A 1 122 ? 20.340 4.941 -25.221 1.00 62.81 122 PRO A N 1
ATOM 944 C CA . PRO A 1 122 ? 19.342 5.066 -26.283 1.00 62.81 122 PRO A CA 1
ATOM 945 C C . PRO A 1 122 ? 19.096 3.741 -27.009 1.00 62.81 122 PRO A C 1
ATOM 947 O O . PRO A 1 122 ? 20.026 2.900 -27.040 1.00 62.81 122 PRO A O 1
#

Sequence (122 aa):
NFVDNFRRICQVSDDDEGDTISCSNQFGPKGASVPSLGLSNKAVYNDDNLEQAISVDKRNPYPEESHFVATDFTEPPTEETLLQNTLWPEIQKLYGHGYEVYSLAASPDGKFLASACKSTKP

InterPro domains:
  IPR015943 WD40/YVTN repeat-like-containing domain superfamily [G3DSA:2.130.10.10] (33-121)
  IPR036322 WD40-repeat-containing domain superfamily [SSF50978] (85-118)
  IPR037289 Elongator complex protein 2 [PTHR44111] (1-121)